Protein AF-A0A2X2K2G0-F1 (afdb_monomer_lite)

Secondary structure (DSSP, 8-state):
------EEE-TT--EEE-SSSBSTTTSS--SBGGGS-HHHHT-

Structure (mmCIF, N/CA/C/O backbone):
data_AF-A0A2X2K2G0-F1
#
_entry.id   AF-A0A2X2K2G0-F1
#
loop_
_atom_site.group_PDB
_atom_site.id
_atom_site.type_symbol
_atom_site.label_atom_id
_atom_site.label_alt_id
_atom_site.label_comp_id
_atom_site.label_asym_id
_atom_site.label_entity_id
_atom_site.label_seq_id
_atom_site.pdbx_PDB_ins_code
_atom_site.Cartn_x
_atom_site.Cartn_y
_atom_site.Cartn_z
_atom_site.occupancy
_atom_site.B_iso_or_equiv
_atom_site.auth_seq_id
_atom_site.auth_comp_id
_atom_site.auth_asym_id
_atom_site.auth_atom_id
_atom_site.pdbx_PDB_model_num
ATOM 1 N N . MET A 1 1 ? 11.202 1.299 -24.721 1.00 77.56 1 MET A N 1
ATOM 2 C CA . MET A 1 1 ? 11.519 1.170 -23.282 1.00 77.56 1 MET A CA 1
ATOM 3 C C . MET A 1 1 ? 10.270 0.665 -22.582 1.00 77.56 1 MET A C 1
ATOM 5 O O . MET A 1 1 ? 9.198 1.146 -22.925 1.00 77.56 1 MET A O 1
ATOM 9 N N . VAL A 1 2 ? 10.394 -0.318 -21.690 1.00 92.62 2 VAL A N 1
ATOM 10 C CA . VAL A 1 2 ? 9.272 -0.919 -20.944 1.00 92.62 2 VAL A CA 1
ATOM 11 C C . VAL A 1 2 ? 9.625 -0.898 -19.459 1.00 92.62 2 VAL A C 1
ATOM 13 O O . VAL A 1 2 ? 10.791 -1.095 -19.123 1.00 92.62 2 VAL A O 1
ATOM 16 N N . PHE A 1 3 ? 8.631 -0.649 -18.606 1.00 93.06 3 PHE A N 1
ATOM 17 C CA . PHE A 1 3 ? 8.764 -0.679 -17.151 1.00 93.06 3 PHE A CA 1
ATOM 18 C C . PHE A 1 3 ? 7.904 -1.795 -16.566 1.00 93.0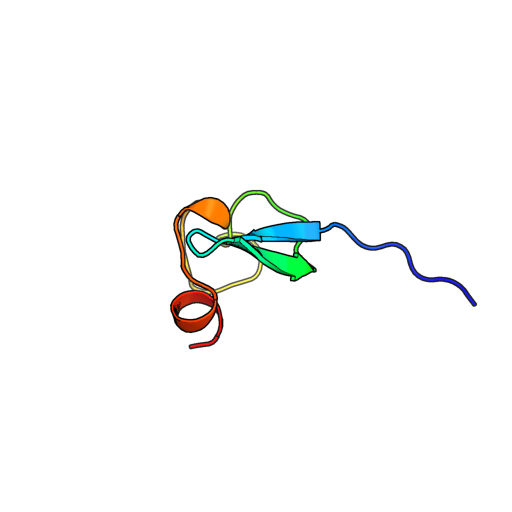6 3 PHE A C 1
ATOM 20 O O . PHE A 1 3 ? 6.782 -2.019 -17.019 1.00 93.06 3 PHE A O 1
ATOM 27 N N . GLU A 1 4 ? 8.450 -2.474 -15.568 1.00 96.81 4 GLU A N 1
ATOM 28 C CA . GLU A 1 4 ? 7.751 -3.448 -14.736 1.00 96.81 4 GLU A CA 1
ATOM 29 C C . GLU A 1 4 ? 7.305 -2.762 -13.436 1.00 96.81 4 GLU A C 1
ATOM 31 O O . GLU A 1 4 ? 7.903 -1.763 -13.018 1.00 96.81 4 GLU A O 1
ATOM 36 N N . THR A 1 5 ? 6.192 -3.226 -12.863 1.00 97.12 5 THR A N 1
ATOM 37 C CA . THR A 1 5 ? 5.651 -2.667 -11.630 1.00 97.12 5 THR A CA 1
ATOM 38 C C . THR A 1 5 ? 4.761 -3.660 -10.885 1.00 97.12 5 THR A C 1
ATOM 40 O O . THR A 1 5 ? 3.920 -4.333 -11.486 1.00 97.12 5 THR A O 1
ATOM 43 N N . ASP A 1 6 ? 4.871 -3.663 -9.558 1.00 98.12 6 ASP A N 1
ATOM 44 C CA . ASP A 1 6 ? 3.973 -4.391 -8.670 1.00 98.12 6 ASP A CA 1
ATOM 45 C C . ASP A 1 6 ? 2.760 -3.560 -8.265 1.00 98.12 6 ASP A C 1
ATOM 47 O O . ASP A 1 6 ? 2.871 -2.391 -7.876 1.00 98.12 6 ASP A O 1
ATOM 51 N N . VAL A 1 7 ? 1.597 -4.209 -8.249 1.00 97.62 7 VAL A N 1
ATOM 52 C CA . VAL A 1 7 ? 0.337 -3.593 -7.833 1.00 97.62 7 VAL A CA 1
ATOM 53 C C . VAL A 1 7 ? -0.229 -4.241 -6.577 1.00 97.62 7 VAL A C 1
ATOM 55 O O . VAL A 1 7 ? -0.128 -5.453 -6.370 1.00 97.62 7 VAL A O 1
ATOM 58 N N . ARG A 1 8 ? -0.860 -3.427 -5.729 1.00 98.06 8 ARG A N 1
ATOM 59 C CA . ARG A 1 8 ? -1.526 -3.864 -4.494 1.00 98.06 8 ARG A CA 1
ATOM 60 C C . ARG A 1 8 ? -2.850 -3.138 -4.301 1.00 98.06 8 ARG A C 1
ATOM 62 O O . ARG A 1 8 ? -3.064 -2.067 -4.861 1.00 98.06 8 ARG A O 1
ATOM 69 N N . LEU A 1 9 ? -3.729 -3.735 -3.496 1.00 98.44 9 LEU A N 1
ATOM 70 C CA . LEU A 1 9 ? -5.000 -3.135 -3.094 1.00 98.44 9 LEU A CA 1
ATOM 71 C C . LEU A 1 9 ? -4.896 -2.518 -1.700 1.00 98.44 9 LEU A C 1
ATOM 73 O O . LEU A 1 9 ? -4.348 -3.127 -0.776 1.00 98.44 9 LEU A O 1
ATOM 77 N N . THR A 1 10 ? -5.472 -1.332 -1.558 1.00 98.50 10 THR A N 1
ATOM 78 C CA . THR A 1 10 ? -5.731 -0.672 -0.277 1.00 98.50 10 THR A CA 1
ATOM 79 C C . THR A 1 10 ? -6.964 -1.270 0.411 1.00 98.50 10 THR A C 1
ATOM 81 O O . THR A 1 10 ? -7.709 -2.068 -0.166 1.00 98.50 10 THR A O 1
ATOM 84 N N . LYS A 1 11 ? -7.221 -0.852 1.653 1.00 98.56 11 LYS A N 1
ATOM 85 C CA . LYS A 1 11 ? -8.407 -1.221 2.442 1.00 98.56 11 LYS A CA 1
ATOM 86 C C . LYS A 1 11 ? -9.722 -0.874 1.738 1.00 98.56 11 LYS A C 1
ATOM 88 O O . LYS A 1 11 ? -10.682 -1.633 1.810 1.00 98.56 11 LYS A O 1
ATOM 93 N N . ASP A 1 12 ? -9.759 0.264 1.051 1.00 98.56 12 ASP A N 1
ATOM 94 C CA . ASP A 1 12 ? -10.885 0.763 0.251 1.00 98.56 12 ASP A CA 1
ATOM 95 C C . ASP A 1 12 ? -10.830 0.306 -1.219 1.00 98.56 12 ASP A C 1
ATOM 97 O O . ASP A 1 12 ? -11.466 0.902 -2.089 1.00 98.56 12 ASP A O 1
ATOM 101 N N . GLN A 1 13 ? -10.096 -0.781 -1.486 1.00 98.00 13 GLN A N 1
ATOM 102 C CA . GLN A 1 13 ? -10.013 -1.464 -2.781 1.00 98.00 13 GLN A CA 1
ATOM 103 C C . GLN A 1 13 ? -9.504 -0.578 -3.930 1.00 98.00 13 GLN A C 1
ATOM 105 O O . GLN A 1 13 ? -9.815 -0.819 -5.095 1.00 98.00 13 GLN A O 1
ATOM 110 N N . GLN A 1 14 ? -8.689 0.430 -3.619 1.00 98.44 14 GLN A N 1
ATOM 111 C CA . GLN A 1 14 ? -7.967 1.208 -4.621 1.00 98.44 14 GLN A CA 1
ATOM 112 C C . GLN A 1 14 ? -6.688 0.472 -5.017 1.00 98.44 14 GLN A C 1
ATOM 114 O O . GLN A 1 14 ? -5.979 -0.073 -4.169 1.00 98.44 14 GLN A O 1
ATOM 119 N N . LEU A 1 15 ? -6.384 0.457 -6.313 1.00 98.06 15 LEU A N 1
ATOM 120 C CA . LEU A 1 15 ? -5.173 -0.158 -6.845 1.00 98.06 15 LEU A CA 1
ATOM 121 C C . LEU A 1 15 ? -4.024 0.856 -6.822 1.00 98.06 15 LEU A C 1
ATOM 123 O O . LEU A 1 15 ? -4.166 1.970 -7.325 1.00 98.06 15 LEU A O 1
ATOM 127 N N . ILE A 1 16 ? -2.889 0.467 -6.244 1.00 97.75 16 ILE A N 1
ATOM 128 C CA . ILE A 1 16 ? -1.682 1.296 -6.152 1.00 97.75 16 ILE A CA 1
ATOM 129 C C . ILE A 1 16 ? -0.453 0.545 -6.660 1.00 97.75 16 ILE A C 1
ATOM 131 O O . ILE A 1 16 ? -0.404 -0.682 -6.587 1.00 97.75 16 ILE A O 1
ATOM 135 N N . VAL A 1 17 ? 0.553 1.293 -7.119 1.00 97.81 17 VAL A N 1
ATOM 136 C CA . VAL A 1 17 ? 1.892 0.770 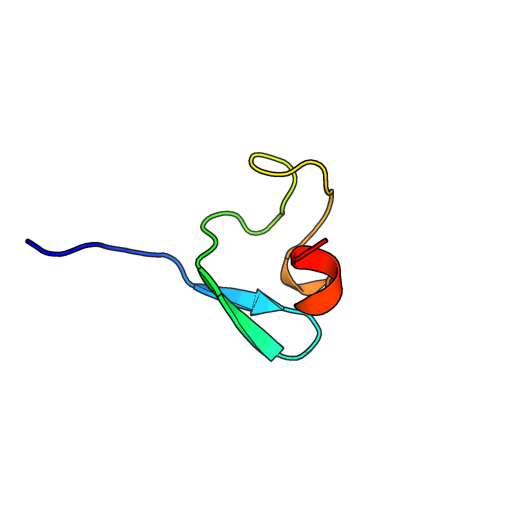-7.418 1.00 97.81 17 VAL A CA 1
ATOM 137 C C . VAL A 1 17 ? 2.700 0.729 -6.128 1.00 97.81 17 VAL A C 1
ATOM 139 O O . VAL A 1 17 ? 3.034 1.778 -5.576 1.00 97.81 17 VAL A O 1
ATOM 142 N N . PHE A 1 18 ? 2.981 -0.472 -5.625 1.00 97.88 18 PHE A N 1
ATOM 143 C CA . PHE A 1 18 ? 3.739 -0.639 -4.388 1.00 97.88 18 PHE A CA 1
ATOM 144 C C . PHE A 1 18 ? 4.311 -2.058 -4.261 1.00 97.88 18 PHE A C 1
ATOM 146 O O . PHE A 1 18 ? 3.564 -3.025 -4.109 1.00 97.88 18 PHE A O 1
ATOM 153 N N . HIS A 1 19 ? 5.641 -2.183 -4.283 1.00 97.94 19 HIS A N 1
ATOM 154 C CA . HIS A 1 19 ? 6.322 -3.485 -4.270 1.00 97.94 19 HIS A CA 1
ATOM 155 C C . HIS A 1 19 ? 6.084 -4.269 -2.974 1.00 97.94 19 HIS A C 1
ATOM 157 O O . HIS A 1 19 ? 5.709 -5.436 -3.020 1.00 97.94 19 HIS A O 1
ATOM 163 N N . ASP A 1 20 ? 6.241 -3.663 -1.799 1.00 97.94 20 ASP A N 1
ATOM 164 C CA . ASP A 1 20 ? 6.195 -4.399 -0.528 1.00 97.94 20 ASP A CA 1
ATOM 165 C C . ASP A 1 20 ? 4.766 -4.601 -0.011 1.00 97.94 20 ASP A C 1
ATOM 167 O O . ASP A 1 20 ? 3.876 -3.787 -0.228 1.00 97.94 20 ASP A O 1
ATOM 171 N N . ALA A 1 21 ? 4.525 -5.680 0.7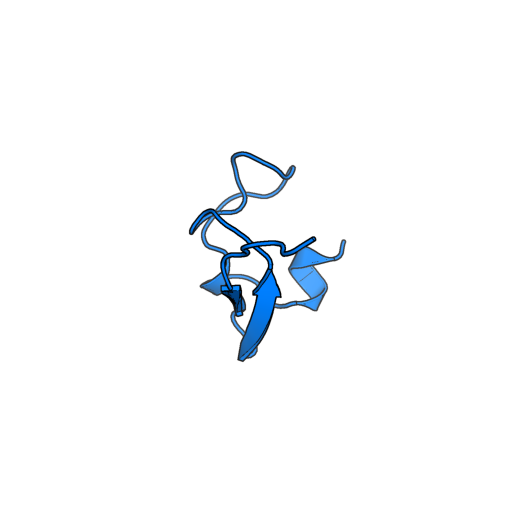37 1.00 97.62 21 ALA A N 1
ATOM 172 C CA . ALA A 1 21 ? 3.222 -5.892 1.377 1.00 97.62 21 ALA A CA 1
ATOM 173 C C . ALA A 1 21 ? 2.941 -4.890 2.515 1.00 97.62 21 ALA A C 1
ATOM 175 O O . ALA A 1 21 ? 1.784 -4.725 2.918 1.00 97.62 21 ALA A O 1
ATOM 176 N N . THR A 1 22 ? 3.986 -4.250 3.039 1.00 98.25 22 THR A N 1
ATOM 177 C CA . THR A 1 22 ? 3.925 -3.270 4.123 1.00 98.25 22 THR A CA 1
ATOM 178 C C . THR A 1 22 ? 4.636 -1.984 3.724 1.00 98.25 22 THR A C 1
ATOM 180 O O . THR A 1 22 ? 5.474 -1.985 2.826 1.00 98.25 22 THR A O 1
ATOM 183 N N . VAL A 1 23 ? 4.278 -0.876 4.366 1.00 97.88 23 VAL A N 1
ATOM 184 C CA . VAL A 1 23 ? 4.768 0.459 3.987 1.00 97.88 23 VAL A CA 1
ATOM 185 C C . VAL A 1 23 ? 6.089 0.845 4.673 1.00 97.88 23 VAL A C 1
ATOM 187 O O . VAL A 1 23 ? 6.677 1.872 4.341 1.00 97.88 23 VAL A O 1
ATOM 190 N N . ASP A 1 24 ? 6.581 0.013 5.593 1.00 98.06 24 ASP A N 1
ATOM 191 C CA . ASP A 1 24 ? 7.654 0.332 6.548 1.00 98.06 24 ASP A CA 1
ATOM 192 C C . ASP A 1 24 ? 9.019 0.625 5.902 1.00 98.06 24 ASP A C 1
ATOM 194 O O . ASP A 1 24 ? 9.799 1.408 6.436 1.00 98.06 24 ASP A O 1
ATOM 198 N N . ARG A 1 25 ? 9.349 -0.007 4.765 1.00 98.25 25 ARG A N 1
ATOM 199 C CA . ARG A 1 25 ? 10.684 0.128 4.146 1.00 98.25 25 ARG A CA 1
ATOM 200 C C . ARG A 1 25 ? 10.872 1.447 3.394 1.00 98.25 25 ARG A C 1
ATOM 202 O O . ARG A 1 25 ? 11.999 1.926 3.288 1.00 98.25 25 ARG A O 1
ATOM 209 N N . THR A 1 26 ? 9.809 1.988 2.802 1.00 97.38 26 THR A N 1
ATOM 210 C CA . THR A 1 26 ? 9.889 3.091 1.822 1.00 97.38 26 THR A CA 1
ATOM 211 C C . THR A 1 26 ? 9.057 4.313 2.200 1.00 97.38 26 THR A C 1
ATOM 213 O O . THR A 1 26 ? 9.019 5.280 1.441 1.00 97.38 26 THR A O 1
ATOM 216 N N . THR A 1 27 ? 8.397 4.292 3.358 1.00 96.12 27 THR A N 1
ATOM 217 C CA . THR A 1 27 ? 7.578 5.398 3.867 1.00 96.12 27 THR A CA 1
ATOM 218 C C . THR A 1 27 ? 7.832 5.598 5.361 1.00 96.12 27 THR A C 1
ATOM 220 O O . THR A 1 27 ? 8.490 4.782 6.000 1.00 96.12 27 THR A O 1
ATOM 223 N N . ASN A 1 28 ? 7.271 6.664 5.932 1.00 96.25 28 ASN A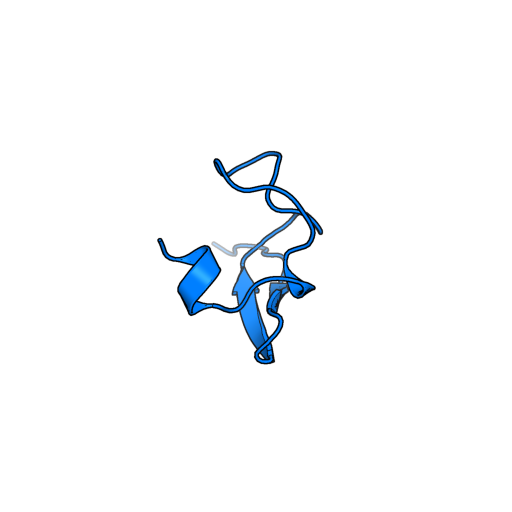 N 1
ATOM 224 C CA . ASN A 1 28 ? 7.269 6.887 7.381 1.00 96.25 28 ASN A CA 1
ATOM 225 C C . ASN A 1 28 ? 6.086 6.205 8.094 1.00 96.25 28 ASN A C 1
ATOM 227 O O . ASN A 1 28 ? 5.909 6.380 9.298 1.00 96.25 28 ASN A O 1
ATOM 231 N N . GLY A 1 29 ? 5.239 5.483 7.356 1.00 95.00 29 GLY A N 1
ATOM 232 C CA . GLY A 1 29 ? 4.147 4.700 7.918 1.00 95.00 29 GLY A CA 1
ATOM 233 C C . GLY A 1 29 ? 4.608 3.316 8.367 1.00 95.00 29 GLY A C 1
ATOM 234 O O . GLY A 1 29 ? 5.725 2.880 8.092 1.00 95.00 29 GLY A O 1
ATOM 235 N N . SER A 1 30 ? 3.699 2.583 9.002 1.00 97.31 30 SER A N 1
ATOM 236 C CA . SER A 1 30 ? 3.928 1.185 9.370 1.00 97.31 30 SER A CA 1
ATOM 237 C C . SER A 1 30 ? 2.716 0.314 9.064 1.00 97.31 30 SER A C 1
ATOM 239 O O . SER A 1 30 ? 1.570 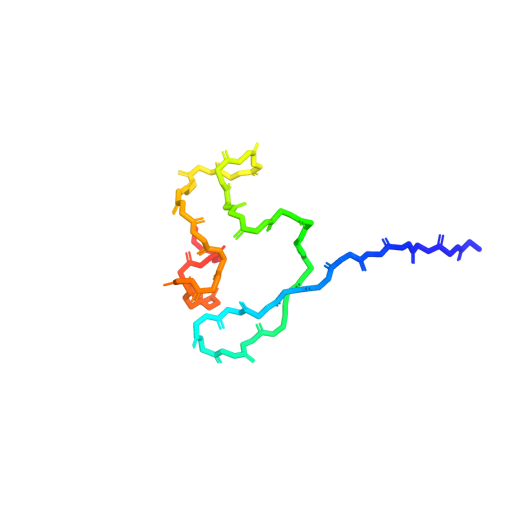0.777 9.042 1.00 97.31 30 SER A O 1
ATOM 241 N N . GLY A 1 31 ? 2.968 -0.976 8.849 1.00 97.62 31 GLY A N 1
ATOM 242 C CA . GLY A 1 31 ? 1.924 -1.980 8.651 1.00 97.62 31 GLY A CA 1
ATOM 243 C C . GLY A 1 31 ? 1.553 -2.243 7.189 1.00 97.62 31 GLY A C 1
ATOM 244 O O . GLY A 1 31 ? 2.159 -1.729 6.250 1.00 97.62 31 GLY A O 1
ATOM 245 N N . LYS A 1 32 ? 0.565 -3.124 6.986 1.00 98.38 32 LYS A N 1
ATOM 246 C CA . LYS A 1 32 ? 0.190 -3.635 5.657 1.00 98.38 32 LYS A CA 1
ATOM 247 C C . LYS A 1 32 ? -0.471 -2.564 4.794 1.00 98.38 32 LYS A C 1
ATOM 249 O O . LYS A 1 32 ? -1.367 -1.874 5.265 1.00 98.38 32 LYS A O 1
ATOM 254 N N . VAL A 1 33 ? -0.148 -2.538 3.501 1.00 97.94 33 VAL A N 1
ATOM 255 C CA . VAL A 1 33 ? -0.825 -1.685 2.502 1.00 97.94 33 VAL A CA 1
ATOM 256 C C . VAL A 1 33 ? -2.346 -1.893 2.524 1.00 97.94 33 VAL A C 1
ATOM 258 O O . VAL A 1 33 ? -3.110 -0.935 2.52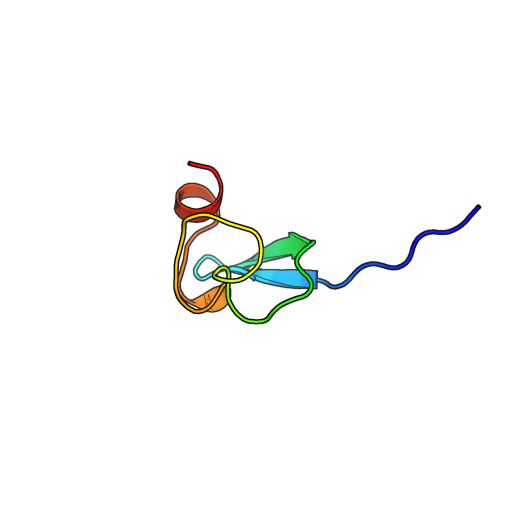6 1.00 97.94 33 VAL A O 1
ATOM 261 N N . SER A 1 34 ? -2.797 -3.146 2.634 1.00 98.31 34 SER A N 1
ATOM 262 C CA . SER A 1 34 ? -4.223 -3.500 2.672 1.00 98.31 34 SER A CA 1
ATOM 263 C C . SER A 1 34 ? -4.950 -3.103 3.964 1.00 98.31 34 SER A C 1
ATOM 265 O O . SER A 1 34 ? -6.163 -3.276 4.056 1.00 98.31 34 SER A O 1
ATOM 267 N N . ALA A 1 35 ? -4.234 -2.587 4.968 1.00 98.44 35 ALA A N 1
ATOM 268 C CA . ALA A 1 35 ? -4.822 -2.077 6.204 1.00 98.44 35 ALA A CA 1
ATOM 269 C C . ALA A 1 35 ? -5.141 -0.573 6.145 1.00 98.44 35 ALA A C 1
ATOM 271 O O . ALA A 1 35 ? -5.871 -0.089 7.009 1.00 98.44 35 ALA A O 1
ATOM 272 N N . HIS A 1 36 ? -4.649 0.138 5.125 1.00 98.06 36 HIS A N 1
ATOM 273 C CA . HIS A 1 36 ? -4.809 1.583 4.953 1.00 98.06 36 HIS A CA 1
ATOM 274 C C . HIS A 1 36 ? -5.689 1.895 3.743 1.00 98.06 36 HIS A C 1
ATOM 276 O O . HIS A 1 36 ? -5.654 1.179 2.745 1.00 98.06 36 HIS A O 1
ATOM 282 N N . THR A 1 37 ? -6.486 2.953 3.820 1.00 98.38 37 THR A N 1
ATOM 283 C CA . THR A 1 37 ? -7.199 3.547 2.680 1.00 98.38 37 THR A CA 1
ATOM 284 C C . THR A 1 37 ? -6.238 4.341 1.794 1.00 98.38 37 THR A C 1
ATOM 286 O O . THR A 1 37 ? -5.166 4.758 2.238 1.00 98.38 37 THR A O 1
ATOM 289 N N . LEU A 1 38 ? -6.616 4.609 0.541 1.00 97.88 38 LEU A N 1
ATOM 290 C CA . LEU A 1 38 ? -5.789 5.441 -0.342 1.00 97.88 38 LEU A CA 1
ATOM 291 C C . LEU A 1 38 ? -5.557 6.850 0.226 1.00 97.88 38 LEU A C 1
ATOM 293 O O . LEU A 1 38 ? -4.491 7.425 0.018 1.00 97.88 38 LEU A O 1
ATOM 297 N N . ALA A 1 39 ? -6.549 7.405 0.928 1.00 97.81 39 ALA A N 1
ATOM 298 C CA . ALA A 1 39 ? -6.438 8.715 1.561 1.00 97.81 39 ALA A CA 1
ATOM 299 C C . ALA A 1 39 ? -5.397 8.718 2.692 1.00 97.81 39 ALA A C 1
ATOM 301 O O . ALA A 1 39 ? -4.612 9.654 2.784 1.00 97.81 39 ALA A O 1
ATOM 302 N N . GLU A 1 40 ? -5.347 7.663 3.510 1.00 97.06 40 GLU A N 1
ATOM 303 C CA . GLU A 1 40 ? -4.346 7.515 4.577 1.00 97.06 40 GLU A CA 1
ATOM 304 C C . GLU A 1 40 ? -2.923 7.371 4.014 1.00 97.06 40 GLU A C 1
ATOM 306 O O . GLU A 1 40 ? -1.997 7.953 4.567 1.00 97.06 40 GLU A O 1
ATOM 311 N N . LEU A 1 41 ? -2.752 6.665 2.888 1.00 96.25 41 LEU A N 1
ATOM 312 C CA . LEU A 1 41 ? -1.446 6.451 2.240 1.00 96.25 41 LEU A CA 1
ATOM 313 C C . LEU A 1 41 ? -0.895 7.670 1.477 1.00 96.25 41 LEU A C 1
ATOM 315 O O . LEU A 1 41 ? 0.255 7.638 1.042 1.00 96.25 41 LEU A O 1
ATOM 319 N N . LYS A 1 42 ? -1.707 8.710 1.251 1.00 93.50 42 LYS A N 1
ATOM 320 C CA . LYS A 1 42 ? -1.323 9.918 0.497 1.00 93.50 42 LYS A CA 1
ATOM 321 C C . LYS A 1 42 ? -0.926 11.112 1.373 1.00 93.50 42 LYS A C 1
ATOM 323 O O . LYS A 1 42 ? -0.538 12.136 0.811 1.00 93.50 42 LYS A O 1
ATOM 328 N N . ASN A 1 43 ? -1.064 10.994 2.692 1.00 78.38 43 ASN A N 1
ATOM 329 C CA . ASN A 1 43 ? -0.697 12.030 3.663 1.00 78.38 43 ASN A CA 1
ATOM 330 C C . ASN A 1 43 ? 0.772 11.909 4.074 1.00 78.38 43 ASN A C 1
ATOM 332 O O . ASN A 1 43 ? 1.386 12.972 4.307 1.00 78.38 43 ASN A O 1
#

Sequence (43 aa):
MVFETDVRLTKDQQLIVFHDATVDRTTNGSGKVSAHTLAELKN

InterPro domains:
  IPR017946 PLC-like phosphodiesterase, TIM beta/alpha-barrel domain superfamily [G3DSA:3.20.20.190] (1-43)
  IPR017946 PLC-like phosphodiesterase, TIM beta/alpha-barrel domain superfamily [SSF51695] (3-42)
  IPR030395 Glycerophosphodiester phosphodiesterase domain [PF03009] (4-43)
  IPR030395 Glycerophosphodiester phosphodiesterase domain [PS51704] (1-43)

Radius of gyration: 10.62 Å; chains: 1; bounding box: 22×18×33 Å

Organism: Staphylococcus aureus (NCBI:txid1280)

pLDDT: mean 96.49, std 4.32, range [77.56, 98.56]

Foldseek 3Di:
DDDDFDWDAALVRDIDTDDDQFDVPPDPDTDGRNDHDPVRVVD